Protein AF-A0A7W1Q0Q6-F1 (afdb_monomer_lite)

Foldseek 3Di:
DDPVVVVVVPDDDDDPWDDQDQPPDDDPVFDHKDKDWPDDFPPDADPVRDGDIDMDIDGDQRYTDHDDFQLNDDDPQATPPGHGVVVQDDPNDGPPRDPVPDDDDDAAEDEQEQCVLVVHLADDPPDDDDPVSSVSSPDDDDPGYHYHYDRNCVVVD

pLDDT: mean 94.14, std 4.07, range [64.0, 98.25]

Secondary structure (DSSP, 8-state):
--HHHHHHT-------PPP--TT----TTSPPPEEEEEE-BTTBB-TTS-B--EEEEE--TTSSS----TTS--BTTB-GGG-BHHHHEETTEESSSSGGGSPP----EEEEEHHHHTT-SSPPTT----HHHHHHH---PPTT-EEEEE-SGGGG-

Structure (mmCIF, N/CA/C/O backbone):
data_AF-A0A7W1Q0Q6-F1
#
_entry.id   AF-A0A7W1Q0Q6-F1
#
loop_
_atom_site.group_PDB
_atom_site.id
_atom_site.type_symbol
_atom_site.label_atom_id
_atom_site.label_alt_id
_atom_site.label_comp_id
_atom_site.label_asym_id
_atom_site.label_entity_id
_atom_site.label_seq_id
_atom_site.pdbx_PDB_ins_code
_atom_site.Cartn_x
_atom_site.Cartn_y
_atom_site.Cartn_z
_atom_site.occupancy
_atom_site.B_iso_or_equiv
_atom_site.auth_seq_id
_atom_site.auth_comp_id
_atom_site.auth_asym_id
_atom_site.auth_atom_id
_atom_site.pdbx_PDB_model_num
ATOM 1 N N . MET A 1 1 ? -19.916 16.815 4.810 1.00 64.00 1 MET A N 1
ATOM 2 C CA . MET A 1 1 ? -18.950 17.699 4.129 1.00 64.00 1 MET A CA 1
ATOM 3 C C . MET A 1 1 ? -18.410 16.966 2.912 1.00 64.00 1 MET A C 1
ATOM 5 O O . MET A 1 1 ? -18.154 15.771 3.040 1.00 64.00 1 MET A O 1
ATOM 9 N N . ARG A 1 2 ? -18.341 17.593 1.731 1.00 81.44 2 ARG A N 1
ATOM 10 C CA . ARG A 1 2 ? -17.842 16.923 0.515 1.00 81.44 2 ARG A CA 1
ATOM 11 C C . ARG A 1 2 ? -16.320 17.067 0.445 1.00 81.44 2 ARG A C 1
ATOM 13 O O . ARG A 1 2 ? -15.771 18.020 0.981 1.00 81.44 2 ARG A O 1
ATOM 20 N N . LEU A 1 3 ? -15.646 16.139 -0.237 1.00 82.00 3 LEU A N 1
ATOM 21 C CA . LEU A 1 3 ? -14.180 16.123 -0.359 1.00 82.00 3 LEU A CA 1
ATOM 22 C C . LEU A 1 3 ? -13.604 17.439 -0.908 1.00 82.00 3 LEU A C 1
ATOM 24 O O . LEU A 1 3 ? -12.593 17.914 -0.414 1.00 82.00 3 LEU A O 1
ATOM 28 N N . LEU A 1 4 ? -14.253 18.042 -1.906 1.00 86.06 4 LEU A N 1
ATOM 29 C CA . LEU A 1 4 ? -13.789 19.306 -2.489 1.00 86.06 4 LEU A CA 1
ATOM 30 C C . LEU A 1 4 ? -13.891 20.480 -1.510 1.00 86.06 4 LEU A C 1
ATOM 32 O O . LEU A 1 4 ? -13.058 21.377 -1.562 1.00 86.06 4 LEU A O 1
ATOM 36 N N . ASP A 1 5 ? -14.882 20.452 -0.614 1.00 86.75 5 ASP A N 1
ATOM 37 C CA . ASP A 1 5 ? -15.051 21.489 0.404 1.00 86.75 5 ASP A CA 1
ATOM 38 C C . ASP A 1 5 ? -13.887 21.401 1.422 1.00 86.75 5 ASP A C 1
ATOM 40 O O . ASP A 1 5 ? -13.262 22.410 1.724 1.00 86.75 5 ASP A O 1
ATOM 44 N N . LEU A 1 6 ? -13.495 20.180 1.823 1.00 82.69 6 LEU A N 1
ATOM 45 C CA . LEU A 1 6 ? -12.308 19.925 2.661 1.00 82.69 6 LEU A CA 1
ATOM 46 C C . LEU A 1 6 ? -11.001 20.417 2.028 1.00 82.69 6 LEU A C 1
ATOM 48 O O . LEU A 1 6 ? -10.156 20.981 2.712 1.00 82.69 6 LEU A O 1
ATOM 52 N N . LEU A 1 7 ? -10.815 20.191 0.724 1.00 86.19 7 LEU A N 1
ATOM 53 C CA . LEU A 1 7 ? -9.611 20.644 0.019 1.00 86.19 7 LEU A CA 1
ATOM 54 C C . LEU A 1 7 ? -9.514 22.176 -0.022 1.00 86.19 7 LEU A C 1
ATOM 56 O O . LEU A 1 7 ? -8.417 22.724 0.063 1.00 86.19 7 LEU A O 1
ATOM 60 N N . ALA A 1 8 ? -10.653 22.860 -0.151 1.00 88.38 8 ALA A N 1
ATOM 61 C CA . ALA A 1 8 ? -10.714 24.317 -0.217 1.00 88.38 8 ALA A CA 1
ATOM 62 C C . ALA A 1 8 ? -10.392 24.998 1.125 1.00 88.38 8 ALA A C 1
ATOM 64 O O . ALA A 1 8 ? -9.942 26.142 1.131 1.00 88.38 8 ALA A O 1
ATOM 65 N N . GLU A 1 9 ? -10.586 24.300 2.246 1.00 89.12 9 GLU A N 1
ATOM 66 C CA . GLU A 1 9 ? -10.253 24.782 3.595 1.00 89.12 9 GLU A CA 1
ATOM 67 C C . GLU A 1 9 ? -8.738 24.768 3.886 1.00 89.12 9 GLU A C 1
ATOM 69 O O . GLU A 1 9 ? -8.296 25.322 4.892 1.00 89.12 9 GLU A O 1
ATOM 74 N N . GLY A 1 10 ? -7.935 24.208 2.974 1.00 88.38 10 GLY A N 1
ATOM 75 C CA . GLY A 1 10 ? -6.500 24.014 3.142 1.00 88.38 10 GLY A CA 1
ATOM 76 C C . GLY A 1 10 ? -6.204 22.644 3.745 1.00 88.38 10 GLY A C 1
ATOM 77 O O . GLY A 1 10 ? -6.795 22.237 4.742 1.00 88.38 10 GLY A O 1
ATOM 78 N N . ILE A 1 11 ? -5.278 21.918 3.122 1.00 90.75 11 ILE A N 1
ATOM 79 C CA . ILE A 1 11 ? -4.892 20.572 3.543 1.00 90.75 11 ILE A CA 1
ATOM 80 C C . ILE A 1 11 ? -3.389 20.472 3.753 1.00 90.75 11 ILE A C 1
ATOM 82 O O . ILE A 1 11 ? -2.600 21.046 3.003 1.00 90.75 11 ILE A O 1
ATOM 86 N N . GLU A 1 12 ? -3.006 19.690 4.754 1.00 93.38 12 GLU A N 1
ATOM 87 C CA . GLU A 1 12 ? -1.656 19.158 4.867 1.00 93.38 12 GLU A CA 1
ATOM 88 C C . GLU A 1 12 ? -1.589 17.822 4.121 1.00 93.38 12 GLU A C 1
ATOM 90 O O . GLU A 1 12 ? -2.476 16.974 4.254 1.00 93.38 12 GLU A O 1
ATOM 95 N N . VAL A 1 13 ? -0.542 17.644 3.318 1.00 93.38 13 VAL A N 1
ATOM 96 C CA . VAL A 1 13 ? -0.288 16.402 2.585 1.00 93.38 13 VAL A CA 1
ATOM 97 C C . VAL A 1 13 ? 0.892 15.702 3.235 1.00 93.38 13 VAL A C 1
ATOM 99 O O . VAL A 1 13 ? 1.991 16.249 3.276 1.00 93.38 13 VAL A O 1
ATOM 102 N N . ILE A 1 14 ? 0.657 14.483 3.716 1.00 95.75 14 ILE A N 1
ATOM 103 C CA . ILE A 1 14 ? 1.683 13.623 4.305 1.00 95.75 14 ILE A CA 1
ATOM 104 C C . ILE A 1 14 ? 1.857 12.411 3.391 1.00 95.75 14 ILE A C 1
ATOM 106 O O . ILE A 1 14 ? 0.889 11.693 3.128 1.00 95.75 14 ILE A O 1
ATOM 110 N N . ASP A 1 15 ? 3.080 12.189 2.912 1.00 96.50 15 ASP A N 1
ATOM 111 C CA . ASP A 1 15 ? 3.401 11.026 2.089 1.00 96.50 15 ASP A CA 1
ATOM 112 C C . ASP A 1 15 ? 3.584 9.764 2.953 1.00 96.50 15 ASP A C 1
ATOM 114 O O . ASP A 1 15 ? 4.394 9.719 3.878 1.00 96.50 15 ASP A O 1
ATOM 118 N N . LEU A 1 16 ? 2.753 8.765 2.643 1.00 96.94 16 LEU A N 1
ATOM 119 C CA . LEU A 1 16 ? 2.742 7.374 3.115 1.00 96.94 16 LEU A CA 1
ATOM 120 C C . LEU A 1 16 ? 3.956 6.533 2.699 1.00 96.94 16 LEU A C 1
ATOM 122 O O . LEU A 1 16 ? 4.238 5.485 3.290 1.00 96.94 16 LEU A O 1
ATOM 126 N N . ALA A 1 17 ? 4.560 6.901 1.572 1.00 96.44 17 ALA A N 1
ATOM 127 C CA . ALA A 1 17 ? 5.448 6.034 0.826 1.00 96.44 17 ALA A CA 1
ATOM 128 C C . ALA A 1 17 ? 6.871 6.047 1.383 1.00 96.44 17 ALA A C 1
ATOM 130 O O . ALA A 1 17 ? 7.404 7.080 1.778 1.00 96.44 17 ALA A O 1
ATOM 131 N N . GLN A 1 18 ? 7.500 4.875 1.358 1.00 95.62 18 GLN A N 1
ATOM 132 C CA . GLN A 1 18 ? 8.944 4.772 1.493 1.00 95.62 18 GLN A CA 1
ATOM 133 C C . GLN A 1 18 ? 9.608 4.927 0.120 1.00 95.62 18 GLN A C 1
ATOM 135 O O . GLN A 1 18 ? 9.029 4.495 -0.886 1.00 95.62 18 GLN A O 1
ATOM 140 N N . PRO A 1 19 ? 10.813 5.521 0.051 1.00 94.50 19 PRO A N 1
ATOM 141 C CA . PRO A 1 19 ? 11.525 5.682 -1.207 1.00 94.50 19 PRO A CA 1
ATOM 142 C C . PRO A 1 19 ? 11.874 4.319 -1.815 1.00 94.50 19 PRO A C 1
ATOM 144 O O . PRO A 1 19 ? 12.272 3.389 -1.114 1.00 94.50 19 PRO A O 1
ATOM 147 N N . LEU A 1 20 ? 11.749 4.212 -3.139 1.00 94.44 20 LEU A N 1
ATOM 148 C CA . LEU A 1 20 ? 12.243 3.056 -3.879 1.00 94.44 20 LEU A CA 1
ATOM 149 C C . LEU A 1 20 ? 13.733 3.242 -4.170 1.00 94.44 20 LEU A C 1
ATOM 151 O O . LEU A 1 20 ? 14.108 4.089 -4.981 1.00 94.44 20 LEU A O 1
ATOM 155 N N . GLU A 1 21 ? 14.576 2.432 -3.536 1.00 94.56 21 GLU A N 1
ATOM 156 C CA . GLU A 1 21 ? 16.025 2.474 -3.726 1.00 94.56 21 GLU A CA 1
ATOM 157 C C . GLU A 1 21 ? 16.646 1.077 -3.789 1.00 94.56 21 GLU A C 1
ATOM 159 O O . GLU A 1 21 ? 16.141 0.099 -3.230 1.00 94.56 21 GLU A O 1
ATOM 164 N N . VAL A 1 22 ? 17.744 0.960 -4.537 1.00 94.88 22 VAL A N 1
ATOM 165 C CA . VAL A 1 22 ? 18.468 -0.308 -4.653 1.00 94.88 22 VAL A CA 1
ATOM 166 C C . VAL A 1 22 ? 19.075 -0.641 -3.293 1.00 94.88 22 VAL A C 1
ATOM 168 O O . VAL A 1 22 ? 19.883 0.118 -2.772 1.00 94.88 22 VAL A O 1
ATOM 171 N N . GLY A 1 23 ? 18.704 -1.799 -2.745 1.00 91.56 23 GLY A N 1
ATOM 172 C CA . GLY A 1 23 ? 19.138 -2.240 -1.417 1.00 91.56 23 GLY A CA 1
ATOM 173 C C . GLY A 1 23 ? 18.140 -1.952 -0.294 1.00 91.56 23 GLY A C 1
ATOM 174 O O . GLY A 1 23 ? 18.396 -2.366 0.834 1.00 91.56 23 GLY A O 1
ATOM 175 N N . MET A 1 24 ? 17.000 -1.319 -0.595 1.00 93.44 24 MET A N 1
ATOM 176 C CA . MET A 1 24 ? 15.941 -1.107 0.390 1.00 93.44 24 MET A CA 1
ATOM 177 C C . MET A 1 24 ? 15.408 -2.430 0.971 1.00 93.44 24 MET A C 1
ATOM 179 O O . MET A 1 24 ? 15.488 -3.475 0.305 1.00 93.44 24 MET A O 1
ATOM 183 N N . PRO A 1 25 ? 14.787 -2.405 2.165 1.00 91.12 25 PRO A N 1
ATOM 184 C CA . PRO A 1 25 ? 14.171 -3.587 2.752 1.00 91.12 25 PRO A CA 1
ATOM 185 C C . PRO A 1 25 ? 13.211 -4.293 1.782 1.00 91.12 25 PRO A C 1
ATOM 187 O O . PRO A 1 25 ? 12.324 -3.694 1.173 1.00 91.12 25 PRO A O 1
ATOM 190 N N . THR A 1 26 ? 13.391 -5.601 1.625 1.00 90.62 26 THR A N 1
ATOM 191 C CA . THR A 1 26 ? 12.552 -6.461 0.785 1.00 90.62 26 THR A CA 1
ATOM 192 C C . THR A 1 26 ? 12.409 -7.820 1.450 1.00 90.62 26 THR A C 1
ATOM 194 O O . THR A 1 26 ? 13.338 -8.322 2.085 1.00 90.62 26 THR A O 1
ATOM 197 N N . SER A 1 27 ? 11.228 -8.422 1.312 1.00 89.81 27 SER A N 1
ATOM 198 C CA . SER A 1 27 ? 11.002 -9.793 1.761 1.00 89.81 27 SER A CA 1
ATOM 199 C C . SER A 1 27 ? 11.973 -10.754 1.053 1.00 89.81 27 SER A C 1
ATOM 201 O O . SER A 1 27 ? 12.067 -10.699 -0.173 1.00 89.81 27 SER A O 1
ATOM 203 N N . PRO A 1 28 ? 12.642 -11.681 1.767 1.00 88.19 28 PRO A N 1
ATOM 204 C CA . PRO A 1 28 ? 13.614 -12.604 1.168 1.00 88.19 28 PRO A CA 1
ATOM 205 C C . PRO A 1 28 ? 13.063 -13.484 0.035 1.00 88.19 28 PRO A C 1
ATOM 207 O O . PRO A 1 28 ? 13.833 -14.074 -0.717 1.00 88.19 28 PRO A O 1
ATOM 210 N N . THR A 1 29 ? 11.738 -13.604 -0.078 1.00 88.88 29 THR A N 1
ATOM 211 C CA . THR A 1 29 ? 11.056 -14.398 -1.110 1.00 88.88 29 THR A CA 1
ATOM 212 C C . THR A 1 29 ? 10.654 -13.592 -2.349 1.00 88.88 29 THR A C 1
ATOM 214 O O . THR A 1 29 ? 10.094 -14.164 -3.282 1.00 88.88 29 THR A O 1
ATOM 217 N N . HIS A 1 30 ? 10.926 -12.285 -2.380 1.00 87.44 30 HIS A N 1
ATOM 218 C CA . HIS A 1 30 ? 10.524 -11.382 -3.456 1.00 87.44 30 HIS A CA 1
ATOM 219 C C . HIS A 1 30 ? 11.741 -10.815 -4.199 1.00 87.44 30 HIS A C 1
ATOM 221 O O . HIS A 1 30 ? 12.793 -10.612 -3.591 1.00 87.44 30 HIS A O 1
ATOM 227 N N . PRO A 1 31 ? 11.627 -10.530 -5.511 1.00 88.88 31 PRO A N 1
ATOM 228 C CA . PRO A 1 31 ? 12.686 -9.830 -6.225 1.00 88.88 31 PRO A CA 1
ATOM 229 C C . PRO A 1 31 ? 12.837 -8.416 -5.652 1.00 88.88 31 PRO A C 1
ATOM 231 O O . PRO A 1 31 ? 11.854 -7.685 -5.549 1.00 88.88 31 PRO A O 1
ATOM 234 N N . GLY A 1 32 ? 14.060 -8.030 -5.288 1.00 91.31 32 GLY A N 1
ATOM 235 C CA . GLY A 1 32 ? 14.354 -6.669 -4.838 1.00 91.31 32 GLY A CA 1
ATOM 236 C C . GLY A 1 32 ? 14.173 -5.638 -5.950 1.00 91.31 32 GLY A C 1
ATOM 237 O O . GLY A 1 32 ? 14.261 -5.964 -7.135 1.00 91.31 32 GLY A O 1
ATOM 238 N N . PHE A 1 33 ? 13.955 -4.380 -5.564 1.00 95.81 33 PHE A N 1
ATOM 239 C CA . PHE A 1 33 ? 13.914 -3.272 -6.514 1.00 95.81 33 PHE A CA 1
ATOM 240 C C . PHE A 1 33 ? 15.261 -3.126 -7.225 1.00 95.81 33 PHE A C 1
ATOM 242 O O . PHE A 1 33 ? 16.315 -3.114 -6.583 1.00 95.81 33 PHE A O 1
ATOM 249 N N . GLN A 1 34 ? 15.227 -3.030 -8.551 1.00 95.69 34 GLN A N 1
ATOM 250 C CA . GLN A 1 34 ? 16.388 -2.718 -9.374 1.00 95.69 34 GLN A CA 1
ATOM 251 C C . GLN A 1 34 ? 16.082 -1.505 -10.240 1.00 95.69 34 GLN A C 1
ATOM 253 O O . GLN A 1 34 ? 15.002 -1.393 -10.824 1.00 95.69 34 GLN A O 1
ATOM 258 N N . PHE A 1 35 ? 17.082 -0.643 -10.360 1.00 96.25 35 PHE A N 1
ATOM 259 C CA . PHE A 1 35 ? 17.045 0.556 -11.174 1.00 96.25 35 PHE A CA 1
ATOM 260 C C . PHE A 1 35 ? 18.344 0.645 -11.968 1.00 96.25 35 PHE A C 1
ATOM 262 O O . PHE A 1 35 ? 19.431 0.513 -11.402 1.00 96.25 35 PHE A O 1
ATOM 269 N N . ALA A 1 36 ? 18.245 0.905 -13.267 1.00 95.69 36 ALA A N 1
ATOM 270 C CA . ALA A 1 36 ? 19.401 1.234 -14.087 1.00 95.69 36 ALA A CA 1
ATOM 271 C C . ALA A 1 36 ? 19.020 2.256 -15.154 1.00 95.69 36 ALA A C 1
ATOM 273 O O . ALA A 1 36 ? 18.011 2.094 -15.837 1.00 95.69 36 ALA A O 1
ATOM 274 N N . LEU A 1 37 ? 19.862 3.271 -15.352 1.00 95.94 37 LEU A N 1
ATOM 275 C CA . LEU A 1 37 ? 19.732 4.157 -16.505 1.00 95.94 37 LEU A CA 1
ATOM 276 C C . LEU A 1 37 ? 20.123 3.384 -17.763 1.00 95.94 37 LEU A C 1
ATOM 278 O O . LEU A 1 37 ? 21.240 2.875 -17.872 1.00 95.94 37 LEU A O 1
ATOM 282 N N . ARG A 1 38 ? 19.190 3.288 -18.709 1.00 94.12 38 ARG A N 1
ATOM 283 C CA . ARG A 1 38 ? 19.453 2.750 -20.041 1.00 94.12 38 ARG A CA 1
ATOM 284 C C . ARG A 1 38 ? 20.233 3.754 -20.886 1.00 94.12 38 ARG A C 1
ATOM 286 O O . ARG A 1 38 ? 21.129 3.341 -21.620 1.00 94.12 38 ARG A O 1
ATOM 293 N N . GLU A 1 39 ? 19.899 5.031 -20.751 1.00 94.62 39 GLU A N 1
ATOM 294 C CA . GLU A 1 39 ? 20.580 6.165 -21.373 1.00 94.62 39 GLU A CA 1
ATOM 295 C C . GLU A 1 39 ? 20.644 7.311 -20.368 1.00 94.62 39 GLU A C 1
ATOM 297 O O . GLU A 1 39 ? 19.685 7.538 -19.625 1.00 94.62 39 GLU A O 1
ATOM 302 N N . ARG A 1 40 ? 21.771 8.024 -20.344 1.00 95.25 40 ARG A N 1
ATOM 303 C CA . ARG A 1 40 ? 21.962 9.230 -19.539 1.00 95.25 40 ARG A CA 1
ATOM 304 C C . ARG A 1 40 ? 22.005 10.444 -20.453 1.00 95.25 40 ARG A C 1
ATOM 306 O O . ARG A 1 40 ? 22.446 10.361 -21.602 1.00 95.25 40 ARG A O 1
ATOM 313 N N . HIS A 1 41 ? 21.674 11.603 -19.894 1.00 95.31 41 HIS A N 1
ATOM 314 C CA . HIS A 1 41 ? 21.923 12.863 -20.581 1.00 95.31 41 HIS A CA 1
ATOM 315 C C . HIS A 1 41 ? 23.395 12.968 -21.006 1.00 95.31 41 HIS A C 1
ATOM 317 O O . HIS A 1 41 ? 24.303 12.788 -20.196 1.00 95.31 41 HIS A O 1
ATOM 323 N N . GLY A 1 42 ? 23.612 13.272 -22.287 1.00 88.56 42 GLY A N 1
ATOM 324 C CA . GLY A 1 42 ? 24.941 13.430 -22.876 1.00 88.56 42 GLY A CA 1
ATOM 325 C C . GLY A 1 42 ? 25.538 12.165 -23.497 1.00 88.56 42 GLY A C 1
ATOM 326 O O . GLY A 1 42 ? 26.481 12.300 -24.270 1.00 88.56 42 GLY A O 1
ATOM 327 N N . ASP A 1 43 ? 24.982 10.971 -23.248 1.00 92.88 43 ASP A N 1
ATOM 328 C CA . ASP A 1 43 ? 25.399 9.757 -23.970 1.00 92.88 43 ASP A CA 1
ATOM 329 C C . ASP A 1 43 ? 25.016 9.858 -25.460 1.00 92.88 43 ASP A C 1
ATOM 331 O O . ASP A 1 43 ? 25.805 9.520 -26.343 1.00 92.88 43 ASP A O 1
ATOM 335 N N . VAL A 1 44 ? 23.818 10.387 -25.739 1.00 89.12 44 VAL A N 1
ATOM 336 C CA . VAL A 1 44 ? 23.343 10.740 -27.082 1.00 89.12 44 VAL A CA 1
ATOM 337 C C . VAL A 1 44 ? 22.743 12.142 -27.042 1.00 89.12 44 VAL A C 1
ATOM 339 O O . VAL A 1 44 ? 21.857 12.442 -26.239 1.00 89.12 44 VAL A O 1
ATOM 342 N N . ALA A 1 45 ? 23.219 13.010 -27.930 1.00 92.56 45 ALA A N 1
ATOM 343 C CA . ALA A 1 45 ? 22.666 14.340 -28.139 1.00 92.56 45 ALA A CA 1
ATOM 344 C C . ALA A 1 45 ? 22.125 14.450 -29.559 1.00 92.56 45 ALA A C 1
ATOM 346 O O . ALA A 1 45 ? 22.777 14.067 -30.533 1.00 92.56 45 ALA A O 1
ATOM 347 N N . ARG A 1 46 ? 20.918 14.993 -29.676 1.00 91.50 46 ARG A N 1
ATOM 348 C CA . ARG A 1 46 ? 20.357 15.370 -30.967 1.00 91.50 46 ARG A CA 1
ATOM 349 C C . ARG A 1 46 ? 21.055 16.624 -31.484 1.00 91.50 46 ARG A C 1
ATOM 351 O O . ARG A 1 46 ? 21.629 17.402 -30.726 1.00 91.50 46 ARG A O 1
ATOM 358 N N . SER A 1 47 ? 20.970 16.847 -32.791 1.00 94.00 47 SER A N 1
ATOM 359 C CA . SER A 1 47 ? 21.564 18.019 -33.448 1.00 94.00 47 SER A CA 1
ATOM 360 C C . SER A 1 47 ? 20.981 19.353 -32.973 1.00 94.00 47 SER A C 1
ATOM 362 O O . SER A 1 47 ? 21.622 20.387 -33.112 1.00 94.00 47 SER A O 1
ATOM 364 N N . ASP A 1 48 ? 19.764 19.330 -32.430 1.00 95.12 48 ASP A N 1
ATOM 365 C CA . ASP A 1 48 ? 19.083 20.473 -31.814 1.00 95.12 48 ASP A CA 1
ATOM 366 C C . ASP A 1 48 ? 19.494 20.693 -30.342 1.00 95.12 48 ASP A C 1
ATOM 368 O O . ASP A 1 48 ? 18.976 21.591 -29.683 1.00 95.12 48 ASP A O 1
ATOM 372 N N . GLY A 1 49 ? 20.428 19.890 -29.819 1.00 93.00 49 GLY A N 1
ATOM 373 C CA . GLY A 1 49 ? 20.898 19.953 -28.436 1.00 93.00 49 GLY A CA 1
ATOM 374 C C . GLY A 1 49 ? 20.012 19.211 -27.434 1.00 93.00 49 GLY A C 1
ATOM 375 O O . GLY A 1 49 ? 20.356 19.153 -26.253 1.00 93.00 49 GLY A O 1
ATOM 376 N N . MET A 1 50 ? 18.897 18.614 -27.866 1.00 94.31 50 MET A N 1
ATOM 377 C CA . MET A 1 50 ? 18.046 17.832 -26.975 1.00 94.31 50 MET A CA 1
ATOM 378 C C . MET A 1 50 ? 18.750 16.531 -26.564 1.00 94.31 50 MET A C 1
ATOM 380 O O . MET A 1 50 ? 19.278 15.792 -27.398 1.00 94.31 50 MET A O 1
ATOM 384 N N . THR A 1 51 ? 18.722 16.234 -25.268 1.00 95.81 51 THR A N 1
ATOM 385 C CA . THR A 1 51 ? 19.217 14.977 -24.693 1.00 95.81 51 THR A CA 1
ATOM 386 C C . THR A 1 51 ? 18.103 14.322 -23.886 1.00 95.81 51 THR A C 1
ATOM 388 O O . THR A 1 51 ? 17.248 15.012 -23.328 1.00 95.81 51 THR A O 1
ATOM 391 N N . GLY A 1 52 ? 18.104 12.994 -23.839 1.00 94.12 52 GLY A N 1
ATOM 392 C CA . GLY A 1 52 ? 17.190 12.205 -23.024 1.00 94.12 52 GLY A CA 1
ATOM 393 C C . GLY A 1 52 ? 17.939 11.449 -21.935 1.00 94.12 52 GLY A C 1
ATOM 394 O O . GLY A 1 52 ? 19.143 11.226 -22.024 1.00 94.12 52 GLY A O 1
ATOM 395 N N . SER A 1 53 ? 17.201 11.052 -20.907 1.00 95.88 53 SER A N 1
ATOM 396 C CA . SER A 1 53 ? 17.626 10.056 -19.934 1.00 95.88 53 SER A CA 1
ATOM 397 C C . SER A 1 53 ? 16.426 9.171 -19.654 1.00 95.88 53 SER A C 1
ATOM 399 O O . SER A 1 53 ? 15.316 9.681 -19.506 1.00 95.88 53 SER A O 1
ATOM 401 N N . HIS A 1 54 ? 16.630 7.861 -19.633 1.00 94.56 54 HIS A N 1
ATOM 402 C CA . HIS A 1 54 ? 15.556 6.911 -19.364 1.00 94.56 54 HIS A CA 1
ATOM 403 C C . HIS A 1 54 ? 16.099 5.647 -18.713 1.00 94.56 54 HIS A C 1
ATOM 405 O O . HIS A 1 54 ? 17.241 5.238 -18.937 1.00 94.56 54 HIS A O 1
ATOM 411 N N . GLU A 1 55 ? 15.260 5.030 -17.898 1.00 96.44 55 GLU A N 1
ATOM 412 C CA . GLU A 1 55 ? 15.604 3.930 -17.014 1.00 96.44 55 GLU A CA 1
ATOM 413 C C . GLU A 1 55 ? 14.900 2.620 -17.369 1.00 96.44 55 GLU A C 1
ATOM 415 O O . GLU A 1 55 ? 13.896 2.568 -18.079 1.00 96.44 55 GLU A O 1
ATOM 420 N N . MET A 1 56 ? 15.442 1.538 -16.821 1.00 96.94 56 MET A N 1
ATOM 421 C CA . MET A 1 56 ? 14.744 0.278 -16.633 1.00 96.94 56 MET A CA 1
ATOM 422 C C . MET A 1 56 ? 14.513 0.062 -15.141 1.00 96.94 56 MET A C 1
ATOM 424 O O . MET A 1 56 ? 15.431 0.212 -14.330 1.00 96.94 56 MET A O 1
ATOM 428 N N . LEU A 1 57 ? 13.288 -0.339 -14.813 1.00 95.56 57 LEU A N 1
ATOM 429 C CA . LEU A 1 57 ? 12.868 -0.715 -13.470 1.00 95.56 57 LEU A CA 1
ATOM 430 C C . LEU A 1 57 ? 12.546 -2.206 -13.450 1.00 95.56 57 LEU A C 1
ATOM 432 O O . LEU A 1 57 ? 11.826 -2.699 -14.320 1.00 95.56 57 LEU A O 1
ATOM 436 N N . VAL A 1 58 ? 13.031 -2.911 -12.432 1.00 93.56 58 VAL A N 1
ATOM 437 C CA . VAL A 1 58 ? 12.546 -4.252 -12.088 1.00 93.56 58 VAL A CA 1
ATOM 438 C C . VAL A 1 58 ? 11.978 -4.185 -10.681 1.00 93.56 58 VAL A C 1
ATOM 440 O O . VAL A 1 58 ? 12.681 -3.835 -9.735 1.00 93.56 58 VAL A O 1
ATOM 443 N N . LEU A 1 59 ? 10.694 -4.509 -10.554 1.00 92.38 59 LEU A N 1
ATOM 444 C CA . LEU A 1 59 ? 9.984 -4.545 -9.283 1.00 92.38 59 LEU A CA 1
ATOM 445 C C . LEU A 1 59 ? 9.002 -5.717 -9.247 1.00 92.38 59 LEU A C 1
ATOM 447 O O . LEU A 1 59 ? 8.383 -6.059 -10.256 1.00 92.38 59 LEU A O 1
ATOM 451 N N . GLY A 1 60 ? 8.859 -6.326 -8.073 1.00 89.94 60 GLY A N 1
ATOM 452 C CA . GLY A 1 60 ? 7.749 -7.223 -7.764 1.00 89.94 60 GLY A CA 1
ATOM 453 C C . GLY A 1 60 ? 6.517 -6.449 -7.285 1.00 89.94 60 GLY A C 1
ATOM 454 O O . GLY A 1 60 ? 6.620 -5.296 -6.879 1.00 89.94 60 GLY A O 1
ATOM 455 N N . GLY A 1 61 ? 5.351 -7.102 -7.268 1.00 92.12 61 GLY A N 1
ATOM 456 C CA . GLY A 1 61 ? 4.101 -6.505 -6.765 1.00 92.12 61 GLY A CA 1
ATOM 457 C C . GLY A 1 61 ? 4.061 -6.240 -5.250 1.00 92.12 61 GLY A C 1
ATOM 458 O O . GLY A 1 61 ? 3.132 -5.595 -4.783 1.00 92.12 61 GLY A O 1
ATOM 459 N N . HIS A 1 62 ? 5.071 -6.709 -4.507 1.00 94.31 62 HIS A N 1
ATOM 460 C CA . HIS A 1 62 ? 5.181 -6.618 -3.041 1.00 94.31 62 HIS A CA 1
ATOM 461 C C . HIS A 1 62 ? 6.459 -5.878 -2.604 1.00 94.31 62 HIS A C 1
ATOM 463 O O . HIS A 1 62 ? 7.070 -6.190 -1.582 1.00 94.31 62 HIS A O 1
ATOM 469 N N . VAL A 1 63 ? 6.930 -4.954 -3.443 1.00 92.75 63 VAL A N 1
ATOM 470 C CA . VAL A 1 63 ? 8.192 -4.224 -3.277 1.00 92.75 63 VAL A CA 1
ATOM 471 C C . VAL A 1 63 ? 7.890 -2.773 -2.897 1.00 92.75 63 VAL A C 1
ATOM 473 O O . VAL A 1 63 ? 7.111 -2.112 -3.577 1.00 92.75 63 VAL A O 1
ATOM 476 N N . GLY A 1 64 ? 8.510 -2.277 -1.821 1.00 93.00 64 GLY A N 1
ATOM 477 C CA . GLY A 1 64 ? 8.254 -0.934 -1.281 1.00 93.00 64 GLY A CA 1
ATOM 478 C C . GLY A 1 64 ? 6.880 -0.809 -0.609 1.00 93.00 64 GLY A C 1
ATOM 479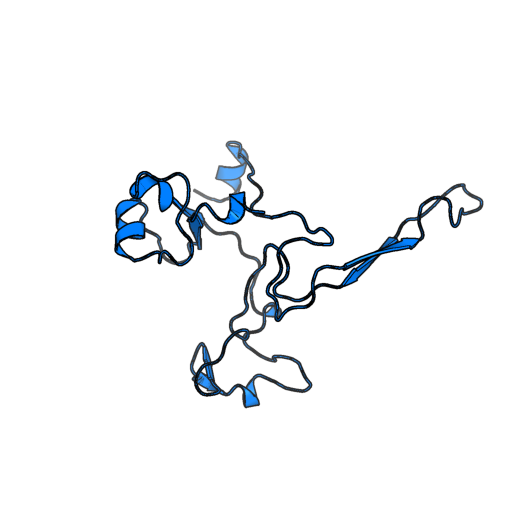 O O . GLY A 1 64 ? 6.285 -1.808 -0.200 1.00 93.00 64 GLY A O 1
ATOM 480 N N . THR A 1 65 ? 6.361 0.415 -0.487 1.00 95.44 65 THR A N 1
ATOM 481 C CA . THR A 1 65 ? 4.978 0.649 -0.038 1.00 95.44 65 THR A CA 1
ATOM 482 C C . THR A 1 65 ? 4.001 0.162 -1.113 1.00 95.44 65 THR A C 1
ATOM 484 O O . THR A 1 65 ? 3.995 0.687 -2.224 1.00 95.44 65 THR A O 1
ATOM 487 N N . HIS A 1 66 ? 3.175 -0.839 -0.799 1.00 95.12 66 HIS A N 1
ATOM 488 C CA . HIS A 1 66 ? 2.334 -1.534 -1.781 1.00 95.12 66 HIS A CA 1
ATOM 489 C C . HIS A 1 66 ? 0.949 -1.905 -1.226 1.00 95.12 66 HIS A C 1
ATOM 491 O O . HIS A 1 66 ? 0.637 -1.671 -0.059 1.00 95.12 66 HIS A O 1
ATOM 497 N N . MET A 1 67 ? 0.113 -2.483 -2.093 1.00 96.06 67 MET A N 1
ATOM 498 C CA . MET A 1 67 ? -1.207 -3.014 -1.762 1.00 96.06 67 MET A CA 1
ATOM 499 C C . MET A 1 67 ? -1.324 -4.448 -2.268 1.00 96.06 67 MET A C 1
ATOM 501 O O . MET A 1 67 ? -1.176 -4.702 -3.464 1.00 96.06 67 MET A O 1
ATOM 505 N N . ASP A 1 68 ? -1.669 -5.361 -1.368 1.00 96.56 68 ASP A N 1
ATOM 506 C CA . ASP A 1 68 ? -1.945 -6.747 -1.725 1.00 96.56 68 ASP A CA 1
ATOM 507 C C . ASP A 1 68 ? -3.377 -6.901 -2.235 1.00 96.56 68 ASP A C 1
ATOM 509 O O . ASP A 1 68 ? -4.352 -6.543 -1.570 1.00 96.56 68 ASP A O 1
ATOM 513 N N . ALA A 1 69 ? -3.510 -7.460 -3.435 1.00 96.75 69 ALA A N 1
ATOM 514 C CA . ALA A 1 69 ? -4.806 -7.817 -3.991 1.00 96.75 69 ALA A CA 1
ATOM 515 C C . ALA A 1 69 ? -5.383 -9.070 -3.312 1.00 96.75 69 ALA A C 1
ATOM 517 O O . ALA A 1 69 ? -4.661 -9.886 -2.741 1.00 96.75 69 ALA A O 1
ATOM 518 N N . LEU A 1 70 ? -6.691 -9.293 -3.460 1.00 97.19 70 LEU A N 1
ATOM 519 C CA . LEU A 1 70 ? -7.370 -10.466 -2.892 1.00 97.19 70 LEU A CA 1
ATOM 520 C C . LEU A 1 70 ? -6.882 -11.805 -3.475 1.00 97.19 70 LEU A C 1
ATOM 522 O O . LEU A 1 70 ? -7.143 -12.852 -2.890 1.00 97.19 70 LEU A O 1
ATOM 526 N N . CYS A 1 71 ? -6.190 -11.789 -4.617 1.00 96.81 71 CYS A N 1
ATOM 527 C CA . CYS A 1 71 ? -5.546 -12.966 -5.196 1.00 96.81 71 CYS A CA 1
ATOM 528 C C . CYS A 1 71 ? -4.177 -13.301 -4.574 1.00 96.81 71 CYS A C 1
ATOM 530 O O . CYS A 1 71 ? -3.591 -14.309 -4.957 1.00 96.81 71 CYS A O 1
ATOM 532 N N . HIS A 1 72 ? -3.637 -12.463 -3.677 1.00 96.00 72 HIS A N 1
ATOM 533 C CA . HIS A 1 72 ? -2.276 -12.623 -3.151 1.00 96.00 72 HIS A CA 1
ATOM 534 C C . HIS A 1 72 ? -2.117 -13.884 -2.288 1.00 96.00 72 HIS A C 1
ATOM 536 O O . HIS A 1 72 ? -1.148 -14.623 -2.454 1.00 96.00 72 HIS A O 1
ATOM 542 N N . VAL A 1 73 ? -3.081 -14.152 -1.401 1.00 96.06 73 VAL A N 1
ATOM 543 C CA . VAL A 1 73 ? -3.035 -15.280 -0.460 1.00 96.06 73 VAL A CA 1
ATOM 544 C C . VAL A 1 73 ? -4.272 -16.157 -0.623 1.00 96.06 73 VAL A C 1
ATOM 546 O O . VAL A 1 73 ? -5.400 -15.667 -0.679 1.00 96.06 73 VAL A O 1
ATOM 549 N N . ALA A 1 74 ? -4.048 -17.470 -0.657 1.00 97.12 74 ALA A N 1
ATOM 550 C CA . ALA A 1 74 ? -5.081 -18.495 -0.650 1.00 97.12 74 ALA A CA 1
ATOM 551 C C . ALA A 1 74 ? -4.908 -19.412 0.566 1.00 97.12 74 ALA A C 1
ATOM 553 O O . ALA A 1 74 ? -3.786 -19.664 1.003 1.00 97.12 74 ALA A O 1
ATOM 554 N N . VAL A 1 75 ? -6.012 -19.962 1.064 1.00 97.94 75 VAL A N 1
ATOM 555 C CA . VAL A 1 75 ? -6.021 -21.012 2.094 1.00 97.94 75 VAL A CA 1
ATOM 556 C C . VAL A 1 75 ? -6.803 -22.195 1.537 1.00 97.94 75 VAL A C 1
ATOM 558 O O . VAL A 1 75 ? -7.843 -22.004 0.910 1.00 97.94 75 VAL A O 1
ATOM 561 N N . ASP A 1 76 ? -6.271 -23.409 1.690 1.00 97.44 76 ASP A N 1
ATOM 562 C CA . ASP A 1 76 ? -6.881 -24.649 1.183 1.00 97.44 76 ASP A CA 1
ATOM 563 C C . ASP A 1 76 ? -7.246 -24.595 -0.314 1.00 97.44 76 ASP A C 1
ATOM 565 O O . ASP A 1 76 ? -8.291 -25.076 -0.755 1.00 97.44 76 ASP A O 1
ATOM 569 N N . GLY A 1 77 ? -6.383 -23.955 -1.114 1.00 96.56 77 GLY A N 1
ATOM 570 C CA . GLY A 1 77 ? -6.589 -23.786 -2.554 1.00 96.56 77 GLY A CA 1
ATOM 571 C C . GLY A 1 77 ? -7.733 -22.834 -2.917 1.00 96.56 77 GLY A C 1
ATOM 572 O O . GLY A 1 77 ? -8.205 -22.862 -4.057 1.00 96.56 77 GLY A O 1
ATOM 573 N N . ARG A 1 78 ? -8.189 -21.995 -1.977 1.00 98.12 78 ARG A N 1
ATOM 574 C CA . ARG A 1 78 ? -9.290 -21.047 -2.168 1.00 98.12 78 ARG A CA 1
ATOM 575 C C . ARG A 1 78 ? -8.886 -19.615 -1.841 1.00 98.12 78 ARG A C 1
ATOM 577 O O . ARG A 1 78 ? -8.211 -19.345 -0.851 1.00 98.12 78 ARG A O 1
ATOM 584 N N . LEU A 1 79 ? -9.344 -18.701 -2.687 1.00 97.94 79 LEU A N 1
ATOM 585 C CA . LEU A 1 79 ? -9.263 -17.259 -2.489 1.00 97.94 79 LEU A CA 1
ATOM 586 C C . LEU A 1 79 ? -10.429 -16.761 -1.628 1.00 97.94 79 LEU A C 1
ATOM 588 O O . LEU A 1 79 ? -11.365 -17.505 -1.304 1.00 97.94 79 LEU A O 1
ATOM 592 N N . TYR A 1 80 ? -10.394 -15.467 -1.304 1.00 96.62 80 TYR A N 1
ATOM 593 C CA . TYR A 1 80 ? -11.523 -14.767 -0.698 1.00 96.62 80 TYR A CA 1
ATOM 594 C C . TYR A 1 80 ? -12.848 -15.090 -1.418 1.00 96.62 80 TYR A C 1
ATOM 596 O O . TYR A 1 80 ? -12.905 -15.236 -2.639 1.00 96.62 80 TYR A O 1
ATOM 604 N N . GLY A 1 81 ? -13.923 -15.254 -0.644 1.00 96.25 81 GLY A N 1
ATOM 605 C CA . GLY A 1 81 ? -15.237 -15.630 -1.176 1.00 96.25 81 GLY A CA 1
ATOM 606 C C . GLY A 1 81 ? -15.361 -17.094 -1.623 1.00 96.25 81 GLY A C 1
ATOM 607 O O . GLY A 1 81 ? -16.408 -17.472 -2.135 1.00 96.25 81 GLY A O 1
ATOM 608 N N . GLY A 1 82 ? -14.333 -17.929 -1.418 1.00 97.12 82 GLY A N 1
ATOM 609 C CA . GLY A 1 82 ? -14.381 -19.373 -1.674 1.00 97.12 82 GLY A CA 1
ATOM 610 C C . GLY A 1 82 ? -14.023 -19.795 -3.101 1.00 97.12 82 GLY A C 1
ATOM 611 O O . GLY A 1 82 ? -14.099 -20.985 -3.412 1.00 97.12 82 GLY A O 1
ATOM 612 N N . THR A 1 83 ? -13.606 -18.859 -3.956 1.00 97.44 83 THR A N 1
ATOM 613 C CA . THR A 1 83 ? -13.190 -19.129 -5.343 1.00 97.44 83 THR A CA 1
ATOM 614 C C . THR A 1 83 ? -11.989 -20.073 -5.365 1.00 97.44 83 THR A C 1
ATOM 616 O O . THR A 1 83 ? -10.990 -19.792 -4.705 1.00 97.44 83 THR A O 1
ATOM 619 N N . ALA A 1 84 ? -12.052 -21.181 -6.109 1.00 97.69 84 ALA A N 1
ATOM 620 C CA . ALA A 1 84 ? -10.895 -22.062 -6.246 1.00 97.69 84 ALA A CA 1
ATOM 621 C C . ALA A 1 84 ? -9.778 -21.347 -7.022 1.00 97.69 84 ALA A C 1
ATOM 623 O O . ALA A 1 84 ? -10.031 -20.694 -8.035 1.00 97.69 84 ALA A O 1
ATOM 624 N N . VAL A 1 85 ? -8.530 -21.485 -6.570 1.00 97.25 85 VAL A N 1
ATOM 625 C CA . VAL A 1 85 ? -7.372 -20.853 -7.226 1.00 97.25 85 VAL A CA 1
ATOM 626 C C . VAL A 1 85 ? -7.262 -21.293 -8.689 1.00 97.25 85 VAL A C 1
ATOM 628 O O . VAL A 1 85 ? -6.984 -20.462 -9.547 1.00 97.25 85 VAL A O 1
ATOM 631 N N . ALA A 1 86 ? -7.552 -22.564 -8.982 1.00 95.94 86 ALA A N 1
ATOM 632 C CA . ALA A 1 86 ? -7.530 -23.115 -10.338 1.00 95.94 86 ALA A CA 1
ATOM 633 C C . ALA A 1 86 ? -8.524 -22.436 -11.301 1.00 95.94 86 ALA A C 1
ATOM 635 O O . ALA A 1 86 ? -8.262 -22.381 -12.497 1.00 95.94 86 ALA A O 1
ATOM 636 N N . ASP A 1 87 ? -9.629 -21.885 -10.789 1.00 95.75 87 ASP A N 1
ATOM 637 C CA . ASP A 1 87 ? -10.615 -21.165 -11.605 1.00 95.75 87 ASP A CA 1
ATOM 638 C C . ASP A 1 87 ? -10.216 -19.695 -11.807 1.00 95.75 87 ASP A C 1
ATOM 640 O O . ASP A 1 87 ? -10.572 -19.058 -12.803 1.00 95.75 87 ASP A O 1
ATOM 644 N N . ALA A 1 88 ? -9.487 -19.133 -10.839 1.00 95.75 88 ALA A N 1
ATOM 645 C CA . ALA A 1 88 ? -9.059 -17.742 -10.852 1.00 95.75 88 ALA A CA 1
ATOM 646 C C . ALA A 1 88 ? -7.755 -17.522 -11.630 1.00 95.75 88 ALA A C 1
ATOM 648 O O . ALA A 1 88 ? -7.568 -16.429 -12.163 1.00 95.75 88 ALA A O 1
ATOM 649 N N . LEU A 1 89 ? -6.868 -18.519 -11.687 1.00 94.81 89 LEU A N 1
ATOM 650 C CA . LEU A 1 89 ? -5.555 -18.441 -12.324 1.00 94.81 89 LEU A CA 1
ATOM 651 C C . LEU A 1 89 ? -5.565 -19.123 -13.692 1.00 94.81 89 LEU A C 1
ATOM 653 O O . LEU A 1 89 ? -5.822 -20.315 -13.806 1.00 94.81 89 LEU A O 1
ATOM 657 N N . ASP A 1 90 ? -5.190 -18.378 -14.723 1.00 94.56 90 ASP A N 1
ATOM 658 C CA . ASP A 1 90 ? -5.073 -18.898 -16.078 1.00 94.56 90 ASP A CA 1
ATOM 659 C C . ASP A 1 90 ? -3.910 -18.243 -16.814 1.00 94.56 90 ASP A C 1
ATOM 661 O O . ASP A 1 90 ? -3.741 -17.025 -16.766 1.00 94.56 90 ASP A O 1
ATOM 665 N N . GLY A 1 91 ? -3.089 -19.051 -17.488 1.00 92.62 91 GLY A N 1
ATOM 666 C CA . GLY A 1 91 ? -1.959 -18.545 -18.273 1.00 92.62 91 GLY A CA 1
ATOM 667 C C . GLY A 1 91 ? -0.988 -17.661 -17.475 1.00 92.62 91 GLY A C 1
ATOM 668 O O . GLY A 1 91 ? -0.404 -16.736 -18.033 1.00 92.62 91 GLY A O 1
ATOM 669 N N . GLY A 1 92 ? -0.861 -17.893 -16.161 1.00 91.38 92 GLY A N 1
ATOM 670 C CA . GLY A 1 92 ? -0.036 -17.076 -15.262 1.00 91.38 92 GLY A CA 1
ATOM 671 C C . GLY A 1 92 ? -0.660 -15.737 -14.848 1.00 91.38 92 GLY A C 1
ATOM 672 O O . GLY A 1 92 ? 0.038 -14.886 -14.304 1.00 91.38 92 GLY A O 1
ATOM 673 N N . ARG A 1 93 ? -1.957 -15.523 -15.100 1.00 92.75 93 ARG A N 1
ATOM 674 C CA . ARG A 1 93 ? -2.689 -14.301 -14.742 1.00 92.75 93 ARG A CA 1
ATOM 675 C C . ARG A 1 93 ? -3.915 -14.623 -13.900 1.00 92.75 93 ARG A C 1
ATOM 677 O O . ARG A 1 93 ? -4.660 -15.554 -14.199 1.00 92.75 93 ARG A O 1
ATOM 684 N N . TYR A 1 94 ? -4.167 -13.805 -12.885 1.00 95.00 94 TYR A N 1
ATOM 685 C CA . TYR A 1 94 ? -5.417 -13.870 -12.138 1.00 95.00 94 TYR A CA 1
ATOM 686 C C . TYR A 1 94 ? -6.530 -13.159 -12.919 1.00 95.00 94 TYR A C 1
ATOM 688 O O . TYR A 1 94 ? -6.459 -11.960 -13.169 1.00 95.00 94 TYR A O 1
ATOM 696 N N . ARG A 1 95 ? -7.569 -13.899 -13.321 1.00 94.12 95 ARG A N 1
ATOM 697 C CA . ARG A 1 95 ? -8.743 -13.377 -14.048 1.00 94.12 95 ARG A CA 1
ATOM 698 C C . ARG A 1 95 ? -9.734 -12.655 -13.123 1.00 94.12 95 ARG A C 1
ATOM 700 O O . ARG A 1 95 ? -10.543 -11.844 -13.581 1.00 94.12 95 ARG A O 1
ATOM 707 N N . SER A 1 96 ? -9.669 -12.946 -11.825 1.00 94.81 96 SER A N 1
ATOM 708 C CA . SER A 1 96 ? -10.480 -12.357 -10.756 1.00 94.81 96 SER A CA 1
ATOM 709 C C . SER A 1 96 ? -9.601 -12.047 -9.541 1.00 94.81 96 SER A C 1
ATOM 711 O O . SER A 1 96 ? -8.489 -12.559 -9.450 1.00 94.81 96 SER A O 1
ATOM 713 N N . HIS A 1 97 ? -10.086 -11.219 -8.609 1.00 96.81 97 HIS A N 1
ATOM 714 C CA . HIS A 1 97 ? -9.387 -10.872 -7.355 1.00 96.81 97 HIS A CA 1
ATOM 715 C C . HIS A 1 97 ? -8.043 -10.130 -7.517 1.00 96.81 97 HIS A C 1
ATOM 717 O O . HIS A 1 97 ? -7.404 -9.823 -6.512 1.00 96.81 97 HIS A O 1
ATOM 723 N N . GLY A 1 98 ? -7.634 -9.823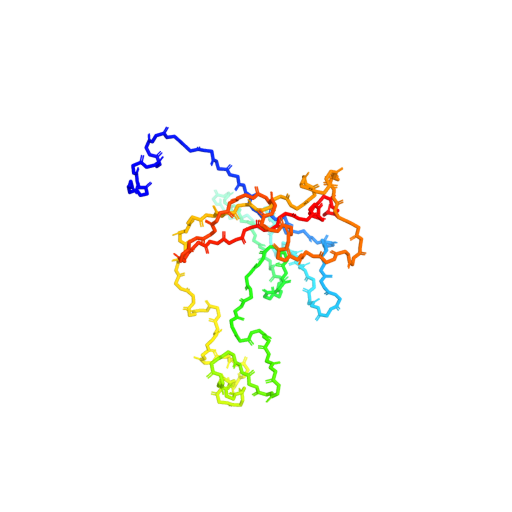 -8.752 1.00 96.00 98 GLY A N 1
ATOM 724 C CA . GLY A 1 98 ? -6.428 -9.067 -9.078 1.00 96.00 98 GLY A CA 1
ATOM 725 C C . GLY A 1 98 ? -6.517 -7.586 -8.710 1.00 96.00 98 GLY A C 1
ATOM 726 O O . GLY A 1 98 ? -7.603 -7.034 -8.512 1.00 96.00 98 GLY A O 1
ATOM 727 N N . ILE A 1 99 ? -5.352 -6.938 -8.618 1.00 95.81 99 ILE A N 1
ATOM 728 C CA . ILE A 1 99 ? -5.234 -5.519 -8.246 1.00 95.81 99 ILE A CA 1
ATOM 729 C C . ILE A 1 99 ? -5.936 -4.594 -9.251 1.00 95.81 99 ILE A C 1
ATOM 731 O O . ILE A 1 99 ? -6.455 -3.548 -8.879 1.00 95.81 99 ILE A O 1
ATOM 735 N N . ASP A 1 100 ? -6.044 -5.027 -10.508 1.00 93.88 100 ASP A N 1
ATOM 736 C CA . ASP A 1 100 ? -6.779 -4.374 -11.595 1.00 93.88 100 ASP A CA 1
ATOM 737 C C . ASP A 1 100 ? -8.288 -4.251 -11.326 1.00 93.88 100 ASP A C 1
ATOM 739 O O . ASP A 1 100 ? -8.986 -3.490 -11.995 1.00 93.88 100 ASP A O 1
ATOM 743 N N . ARG A 1 101 ? -8.810 -4.994 -10.342 1.00 94.00 101 ARG A N 1
ATOM 744 C CA . ARG A 1 101 ? -10.214 -4.935 -9.914 1.00 94.00 101 ARG A CA 1
ATOM 745 C C . ARG A 1 101 ? -10.465 -3.909 -8.815 1.00 94.00 101 ARG A C 1
ATOM 747 O O . ARG A 1 101 ? -11.625 -3.660 -8.488 1.00 94.00 101 ARG A O 1
ATOM 754 N N . VAL A 1 102 ? -9.414 -3.320 -8.244 1.00 94.38 102 VAL A N 1
ATOM 755 C CA . VAL A 1 102 ? -9.543 -2.268 -7.237 1.00 94.38 102 VAL A CA 1
ATOM 756 C C . VAL A 1 102 ? -9.820 -0.940 -7.953 1.00 94.38 102 VAL A C 1
ATOM 758 O O . VAL A 1 102 ? -8.982 -0.482 -8.729 1.00 94.38 102 VAL A O 1
ATOM 761 N N . PRO A 1 103 ? -10.985 -0.297 -7.738 1.00 94.38 103 PRO A N 1
ATOM 762 C CA . PRO A 1 103 ? -11.244 1.021 -8.308 1.00 94.38 103 PRO A CA 1
ATOM 763 C C . PRO A 1 103 ? -10.344 2.070 -7.639 1.00 94.38 103 PRO A C 1
ATOM 765 O O . PRO A 1 103 ? -9.879 1.834 -6.525 1.00 94.38 103 PRO A O 1
ATOM 768 N N . PRO A 1 104 ? -10.155 3.261 -8.233 1.00 93.69 104 PRO A N 1
ATOM 769 C CA . PRO A 1 104 ? -9.491 4.364 -7.545 1.00 93.69 104 PRO A CA 1
ATOM 770 C C . PRO A 1 104 ? -10.097 4.615 -6.155 1.00 93.69 104 PRO A C 1
ATOM 772 O O . PRO A 1 104 ? -11.320 4.705 -6.000 1.00 93.69 104 PRO A O 1
ATOM 775 N N . LEU A 1 105 ? -9.243 4.712 -5.134 1.00 92.00 105 LEU A N 1
ATOM 776 C CA . LEU A 1 105 ? -9.657 4.850 -3.740 1.00 92.00 105 LEU A CA 1
ATOM 777 C C . LEU A 1 105 ? -9.286 6.234 -3.212 1.00 92.00 105 LEU A C 1
ATOM 779 O O . LEU A 1 105 ? -8.115 6.565 -3.081 1.00 92.00 105 LEU A O 1
ATOM 783 N N . VAL A 1 106 ? -10.300 7.006 -2.827 1.00 92.62 106 VAL A N 1
ATOM 784 C CA . VAL A 1 106 ? -10.142 8.154 -1.930 1.00 92.62 106 VAL A CA 1
ATOM 785 C C . VAL A 1 106 ? -11.058 7.910 -0.747 1.00 92.62 106 VAL A C 1
ATOM 787 O O . VAL A 1 106 ? -12.281 7.880 -0.893 1.00 92.62 106 VAL A O 1
ATOM 790 N N . ARG A 1 107 ? -10.461 7.635 0.411 1.00 92.69 107 ARG A N 1
ATOM 791 C CA . ARG A 1 107 ? -11.163 7.190 1.617 1.00 92.69 107 ARG A CA 1
ATOM 792 C C . ARG A 1 107 ? -10.671 7.967 2.822 1.00 92.69 107 ARG A C 1
ATOM 794 O O . ARG A 1 107 ? -9.556 8.477 2.835 1.00 92.69 107 ARG A O 1
ATOM 801 N N . ARG A 1 108 ? -11.505 8.014 3.856 1.00 92.50 108 ARG A N 1
ATOM 802 C CA . ARG A 1 108 ? -11.076 8.484 5.167 1.00 92.50 108 ARG A CA 1
ATOM 803 C C . ARG A 1 108 ? -10.111 7.459 5.768 1.00 92.50 108 ARG A C 1
ATOM 805 O O . ARG A 1 108 ? -10.452 6.281 5.876 1.00 92.50 108 ARG A O 1
ATOM 812 N N . GLY A 1 109 ? -8.921 7.916 6.140 1.00 94.50 109 GLY A N 1
ATOM 813 C CA . GLY A 1 109 ? -7.966 7.144 6.929 1.00 94.50 109 GLY A CA 1
ATOM 814 C C . GLY A 1 109 ? -8.244 7.301 8.423 1.00 94.50 109 GLY A C 1
ATOM 815 O O . GLY A 1 109 ? -8.602 8.387 8.878 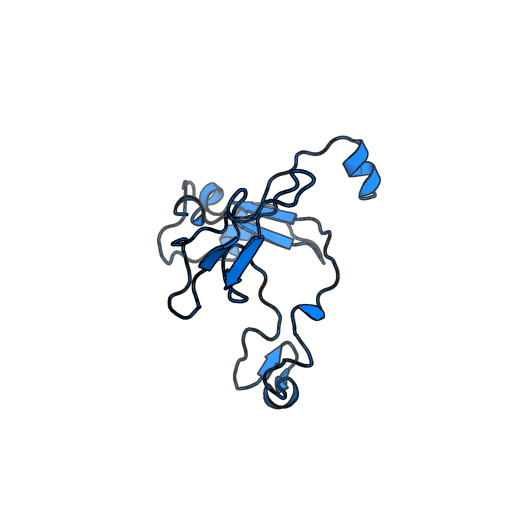1.00 94.50 109 GLY A O 1
ATOM 816 N N . VAL A 1 110 ? -8.080 6.225 9.188 1.00 96.62 110 VAL A N 1
ATOM 817 C CA . VAL A 1 110 ? -8.160 6.226 10.652 1.00 96.62 110 VAL A CA 1
ATOM 818 C C . VAL A 1 110 ? -6.846 5.683 11.195 1.00 96.62 110 VAL A C 1
ATOM 820 O O . VAL A 1 110 ? -6.547 4.505 11.013 1.00 96.62 110 VAL A O 1
ATOM 823 N N . LEU A 1 111 ? -6.053 6.550 11.825 1.00 97.06 111 LEU A N 1
ATOM 824 C CA . LEU A 1 111 ? -4.745 6.196 12.371 1.00 97.06 111 LEU A CA 1
ATOM 825 C C . LEU A 1 111 ? -4.872 5.616 13.784 1.00 97.06 111 LEU A C 1
ATOM 827 O O . LEU A 1 111 ? -5.433 6.247 14.677 1.00 97.06 111 LEU A O 1
ATOM 831 N N . PHE A 1 112 ? -4.289 4.438 13.981 1.00 98.06 112 PHE A N 1
ATOM 832 C CA . PHE A 1 112 ? -4.112 3.776 15.266 1.00 98.06 112 PHE A CA 1
ATOM 833 C C . PHE A 1 112 ? -2.628 3.814 15.635 1.00 98.06 112 PHE A C 1
ATOM 835 O O . PHE A 1 112 ? -1.822 3.073 15.066 1.00 98.06 112 PHE A O 1
ATOM 842 N N . ASP A 1 113 ? -2.261 4.691 16.571 1.00 97.88 113 ASP A N 1
ATOM 843 C CA . ASP A 1 113 ? -0.900 4.764 17.107 1.00 97.88 113 ASP A CA 1
ATOM 844 C C . ASP A 1 113 ? -0.731 3.788 18.280 1.00 97.88 113 ASP A C 1
ATOM 846 O O . ASP A 1 113 ? -1.005 4.106 19.440 1.00 97.88 113 ASP A O 1
ATOM 850 N N . VAL A 1 114 ? -0.316 2.559 17.957 1.00 98.25 114 VAL A N 1
ATOM 851 C CA . VAL A 1 114 ? -0.179 1.476 18.941 1.00 98.25 114 VAL A CA 1
ATOM 852 C C . VAL A 1 114 ? 0.966 1.733 19.932 1.00 98.25 114 VAL A C 1
ATOM 854 O O . VAL A 1 114 ? 0.738 1.575 21.134 1.00 98.25 114 VAL A O 1
ATOM 857 N N . PRO A 1 115 ? 2.176 2.162 19.508 1.00 98.12 115 PRO A N 1
ATOM 858 C CA . PRO A 1 115 ? 3.227 2.526 20.451 1.00 98.12 115 PRO A CA 1
ATOM 859 C C . PRO A 1 115 ? 2.783 3.588 21.459 1.00 98.12 115 PRO A C 1
ATOM 861 O O . PRO A 1 115 ? 3.050 3.431 22.649 1.00 98.12 115 PRO A O 1
ATOM 864 N N . GLN A 1 116 ? 2.042 4.615 21.022 1.00 97.62 116 GLN A N 1
ATOM 865 C CA . GLN A 1 116 ? 1.588 5.686 21.912 1.00 97.62 116 GLN A CA 1
ATOM 866 C C . GLN A 1 116 ? 0.743 5.155 23.080 1.00 97.62 116 GLN A C 1
ATOM 868 O O . GLN A 1 116 ? 1.012 5.494 24.233 1.00 97.62 116 GLN A O 1
ATOM 873 N N . VAL A 1 117 ? -0.238 4.285 22.819 1.00 97.44 117 VAL A N 1
ATOM 874 C CA . VAL A 1 117 ? -1.106 3.727 23.879 1.00 97.44 117 VAL A CA 1
ATOM 875 C C . VAL A 1 117 ? -0.413 2.689 24.759 1.00 97.44 117 VAL A C 1
ATOM 877 O O . VAL A 1 117 ? -0.892 2.387 25.852 1.00 97.44 117 VAL A O 1
ATOM 880 N N . ARG A 1 118 ? 0.718 2.148 24.298 1.00 97.31 118 ARG A N 1
ATOM 881 C CA . ARG A 1 118 ? 1.597 1.271 25.080 1.00 97.31 118 ARG A CA 1
ATOM 882 C C . ARG A 1 118 ? 2.711 2.038 25.806 1.00 97.31 118 ARG A C 1
ATOM 884 O O . ARG A 1 118 ? 3.491 1.417 26.519 1.00 97.31 118 ARG A O 1
ATOM 891 N N . GLY A 1 119 ? 2.785 3.365 25.662 1.00 97.25 119 GLY A N 1
ATOM 892 C CA . GLY A 1 119 ? 3.833 4.188 26.275 1.00 97.25 119 GLY A CA 1
ATOM 893 C C . GLY A 1 119 ? 5.227 3.964 25.677 1.00 97.25 119 GLY A C 1
ATOM 894 O O . GLY A 1 119 ? 6.225 4.167 26.362 1.00 97.25 119 GLY A O 1
ATOM 895 N N . ALA A 1 120 ? 5.302 3.533 24.416 1.00 97.25 120 ALA A N 1
ATOM 896 C CA . ALA A 1 120 ? 6.536 3.216 23.706 1.00 97.25 120 ALA A CA 1
ATOM 897 C C . ALA A 1 120 ? 6.729 4.109 22.467 1.00 97.25 120 ALA A C 1
ATOM 899 O O . ALA A 1 120 ? 5.780 4.660 21.910 1.00 97.25 120 ALA A O 1
ATOM 900 N N . GLY A 1 121 ? 7.970 4.225 21.985 1.00 97.19 121 GLY A N 1
ATOM 901 C CA . GLY A 1 121 ? 8.262 4.896 20.708 1.00 97.19 121 GLY A CA 1
ATOM 902 C C . GLY A 1 121 ? 7.993 4.018 19.476 1.00 97.19 121 GLY A C 1
ATOM 903 O O . GLY A 1 121 ? 7.673 4.538 18.400 1.00 97.19 121 GLY A O 1
ATOM 904 N N . ARG A 1 122 ? 8.115 2.695 19.650 1.00 98.25 122 ARG A N 1
ATOM 905 C CA . ARG A 1 122 ? 8.018 1.631 18.640 1.00 98.25 122 ARG A CA 1
ATOM 906 C C . ARG A 1 122 ? 7.758 0.288 19.339 1.00 98.25 122 ARG A C 1
ATOM 908 O O . ARG A 1 122 ? 8.101 0.155 20.510 1.00 98.25 122 ARG A O 1
ATOM 915 N N . LEU A 1 123 ? 7.159 -0.671 18.635 1.00 98.25 123 LEU A N 1
ATOM 916 C CA . LEU A 1 123 ? 6.951 -2.038 19.131 1.00 98.25 123 LEU A CA 1
ATOM 917 C C . LEU A 1 123 ? 8.197 -2.916 18.971 1.00 98.25 123 LEU A C 1
ATOM 919 O O . LEU A 1 123 ? 8.937 -2.770 17.994 1.00 98.25 123 LEU A O 1
ATOM 923 N N . ASP A 1 124 ? 8.376 -3.867 19.885 1.00 97.50 124 ASP A N 1
ATOM 924 C CA . ASP A 1 124 ? 9.446 -4.863 19.807 1.00 97.50 124 ASP A CA 1
ATOM 925 C C . ASP A 1 124 ? 9.219 -5.870 18.655 1.00 97.50 124 ASP A C 1
ATOM 927 O O . ASP A 1 124 ? 8.092 -6.050 18.180 1.00 97.50 124 ASP A O 1
ATOM 931 N N . PRO A 1 125 ? 10.274 -6.551 18.166 1.00 96.62 125 PRO A N 1
ATOM 932 C CA . PRO A 1 125 ? 10.136 -7.596 17.153 1.00 96.62 125 PRO A CA 1
ATOM 933 C C . PRO A 1 125 ? 9.181 -8.712 17.569 1.00 96.62 125 PRO A C 1
ATOM 935 O O . PRO A 1 125 ? 9.328 -9.317 18.626 1.00 96.62 125 PRO A O 1
ATOM 938 N N . GLY A 1 126 ? 8.218 -9.007 16.693 1.00 95.62 126 GLY A N 1
ATOM 939 C CA . GLY A 1 126 ? 7.223 -10.057 16.912 1.00 95.62 126 GLY A CA 1
ATOM 940 C C . GLY A 1 126 ? 6.109 -9.694 17.897 1.00 95.62 126 GLY A C 1
ATOM 941 O O . GLY A 1 126 ? 5.244 -10.532 18.134 1.00 95.62 126 GLY A O 1
ATOM 942 N N . ASP A 1 127 ? 6.097 -8.475 18.443 1.00 96.56 127 ASP A N 1
ATOM 943 C CA . ASP A 1 127 ? 5.048 -8.013 19.350 1.00 96.56 127 ASP A CA 1
ATOM 944 C C . ASP A 1 127 ? 3.719 -7.809 18.586 1.00 96.56 127 ASP A C 1
ATOM 946 O O . ASP A 1 127 ? 3.638 -6.949 17.698 1.00 96.56 127 ASP A O 1
ATOM 950 N N . PRO A 1 128 ? 2.670 -8.609 18.862 1.00 96.88 128 PRO A N 1
ATOM 951 C CA . PRO A 1 128 ? 1.438 -8.567 18.090 1.00 96.88 128 PRO A CA 1
ATOM 952 C C . PRO A 1 128 ? 0.586 -7.341 18.436 1.00 96.88 128 PRO A C 1
ATOM 954 O O . PRO A 1 128 ? 0.408 -6.978 19.601 1.00 96.88 128 PRO A O 1
ATOM 957 N N . VAL A 1 129 ? -0.036 -6.752 17.412 1.00 97.69 129 VAL A N 1
ATOM 958 C CA . VAL A 1 129 ? -1.098 -5.749 17.575 1.00 97.69 129 VAL A CA 1
ATOM 959 C C . VAL A 1 129 ? -2.441 -6.463 17.699 1.00 97.69 129 VAL A C 1
ATOM 961 O O . VAL A 1 129 ? -2.856 -7.179 16.788 1.00 97.69 129 VAL A O 1
ATOM 964 N N . GLY A 1 130 ? -3.132 -6.267 18.820 1.00 96.00 130 GLY A N 1
ATOM 965 C CA . GLY A 1 130 ? -4.431 -6.871 19.098 1.00 96.00 130 GLY A CA 1
ATOM 966 C C . GLY A 1 130 ? -5.583 -5.867 19.099 1.00 96.00 130 GLY A C 1
ATOM 967 O O . GLY A 1 130 ? -5.401 -4.652 19.123 1.00 96.00 130 GLY A O 1
ATOM 968 N N . VAL A 1 131 ? -6.813 -6.387 19.161 1.00 95.12 131 VAL A N 1
ATOM 969 C CA . VAL A 1 131 ? -8.046 -5.576 19.249 1.00 95.12 131 VAL A CA 1
ATOM 970 C C . VAL A 1 131 ? -8.032 -4.633 20.458 1.00 95.12 131 VAL A C 1
ATOM 972 O O . VAL A 1 131 ? -8.549 -3.517 20.384 1.00 95.12 131 VAL A O 1
ATOM 975 N N . VAL A 1 132 ? -7.419 -5.060 21.568 1.00 95.69 132 VAL A N 1
ATOM 976 C CA . VAL A 1 132 ? -7.298 -4.244 22.784 1.00 95.69 132 VAL A CA 1
ATOM 977 C C . VAL A 1 132 ? -6.498 -2.966 22.535 1.00 95.69 132 VAL A C 1
ATOM 979 O O . VAL A 1 132 ? -6.865 -1.915 23.053 1.00 95.69 132 VAL A O 1
ATOM 982 N N . ASP A 1 133 ? -5.459 -3.027 21.703 1.00 96.31 133 ASP A N 1
ATOM 983 C CA . ASP A 1 133 ? -4.640 -1.864 21.369 1.00 96.31 133 ASP A CA 1
ATOM 984 C C . ASP A 1 133 ? -5.426 -0.872 20.526 1.00 96.31 133 ASP A C 1
ATOM 986 O O . ASP A 1 133 ? -5.495 0.309 20.858 1.00 96.31 133 ASP A O 1
ATOM 990 N N . LEU A 1 134 ? -6.097 -1.374 19.485 1.00 95.69 134 LEU A N 1
ATOM 991 C CA . LEU A 1 134 ? -6.896 -0.547 18.583 1.00 95.69 134 LEU A CA 1
ATOM 992 C C . LEU A 1 134 ? -8.032 0.157 19.335 1.00 95.69 134 LEU A C 1
ATOM 994 O O . LEU A 1 134 ? -8.295 1.335 19.109 1.00 95.69 134 LEU A O 1
ATOM 998 N N . THR A 1 135 ? -8.658 -0.547 20.281 1.00 95.25 135 THR A N 1
ATOM 999 C CA . THR A 1 135 ? -9.714 0.018 21.131 1.00 95.25 135 THR A CA 1
ATOM 1000 C C . THR A 1 135 ? -9.170 1.108 22.060 1.00 95.25 135 THR A C 1
ATOM 1002 O O . THR A 1 135 ? -9.835 2.119 22.273 1.00 95.25 135 THR A O 1
ATOM 1005 N N . ARG A 1 136 ? -7.950 0.941 22.593 1.00 96.69 136 ARG A N 1
ATOM 1006 C CA . ARG A 1 136 ? -7.294 1.938 23.458 1.00 96.69 136 ARG A CA 1
ATOM 1007 C C . ARG A 1 13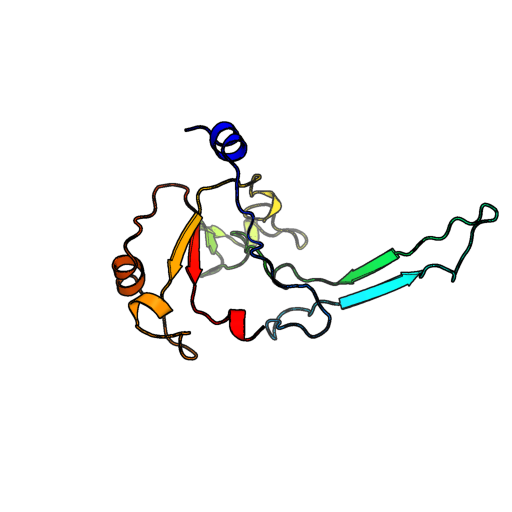6 ? -6.879 3.203 22.715 1.00 96.69 136 ARG A C 1
ATOM 1009 O O . ARG A 1 136 ? -6.823 4.251 23.349 1.00 96.69 136 ARG A O 1
ATOM 1016 N N . CYS A 1 137 ? -6.607 3.133 21.410 1.00 95.81 137 CYS A N 1
ATOM 1017 C CA . CYS A 1 137 ? -6.296 4.326 20.616 1.00 95.81 137 CYS A CA 1
ATOM 1018 C C . CYS A 1 137 ? -7.462 5.320 20.608 1.00 95.81 137 CYS A C 1
ATOM 1020 O O . CYS A 1 137 ? -7.221 6.523 20.587 1.00 95.81 137 CYS A O 1
ATOM 1022 N N . GLY A 1 138 ? -8.710 4.835 20.641 1.00 91.00 138 GLY A N 1
ATOM 1023 C CA . GLY A 1 138 ? -9.917 5.662 20.727 1.00 91.00 138 GLY A CA 1
ATOM 1024 C C . GLY A 1 138 ? -10.711 5.831 19.422 1.00 91.00 138 GLY A C 1
ATOM 1025 O O . GLY A 1 138 ? -11.942 5.817 19.498 1.00 91.00 138 GLY A O 1
ATOM 1026 N N . PRO A 1 139 ? -10.098 5.963 18.225 1.00 92.38 139 PRO A N 1
ATOM 1027 C CA . PRO A 1 139 ? -10.858 6.046 16.987 1.00 92.38 139 PRO A CA 1
ATOM 1028 C C . PRO A 1 139 ? -11.724 4.811 16.731 1.00 92.38 139 PRO A C 1
ATOM 1030 O O . PRO A 1 139 ? -11.269 3.674 16.843 1.00 92.38 139 PRO A O 1
ATOM 1033 N N . VAL A 1 140 ? -12.967 5.045 16.306 1.00 91.31 140 VAL A N 1
ATOM 1034 C CA . VAL A 1 140 ? -13.880 3.989 15.856 1.00 91.31 140 VAL A CA 1
ATOM 1035 C C . VAL A 1 140 ? -13.971 4.047 14.328 1.00 91.31 140 VAL A C 1
ATOM 1037 O O . VAL A 1 140 ? -14.485 5.035 13.789 1.00 91.31 140 VAL A O 1
ATOM 1040 N N . PRO A 1 141 ? -13.471 3.026 13.609 1.00 93.69 141 PRO A N 1
ATOM 1041 C CA . PRO A 1 141 ? -13.571 2.987 12.162 1.00 93.69 141 PRO A CA 1
ATOM 1042 C C . PRO A 1 141 ? -15.022 2.723 11.746 1.00 93.69 141 PRO A C 1
ATOM 1044 O O . PRO A 1 141 ? -15.740 1.919 12.338 1.00 93.69 141 PRO A O 1
ATOM 1047 N N . GLY A 1 142 ? -15.455 3.423 10.708 1.00 94.25 142 GLY A N 1
ATOM 1048 C CA . GLY A 1 142 ? -16.728 3.242 10.033 1.00 94.25 142 GLY A CA 1
ATOM 1049 C C . GLY A 1 142 ? -16.591 2.390 8.773 1.00 94.25 142 GLY A C 1
ATOM 1050 O O . GLY A 1 142 ? -15.499 2.086 8.287 1.00 94.25 142 GLY A O 1
ATOM 1051 N N . ARG A 1 143 ? -17.737 2.010 8.198 1.00 95.38 143 ARG A N 1
ATOM 1052 C CA . ARG A 1 143 ? -17.776 1.265 6.934 1.00 95.38 143 ARG A CA 1
ATOM 1053 C C . ARG A 1 143 ? -17.065 2.054 5.829 1.00 95.38 143 ARG A C 1
ATOM 1055 O O . ARG A 1 143 ? -17.499 3.140 5.461 1.00 95.38 143 ARG A O 1
ATOM 1062 N N . GLY A 1 144 ? -16.048 1.433 5.232 1.00 93.50 144 GLY A N 1
ATOM 1063 C CA . GLY A 1 144 ? -15.326 1.972 4.080 1.00 93.50 144 GLY A CA 1
ATOM 1064 C C . GLY A 1 144 ? -14.145 2.881 4.417 1.00 93.50 144 GLY A C 1
ATOM 1065 O O . GLY A 1 144 ? -13.543 3.3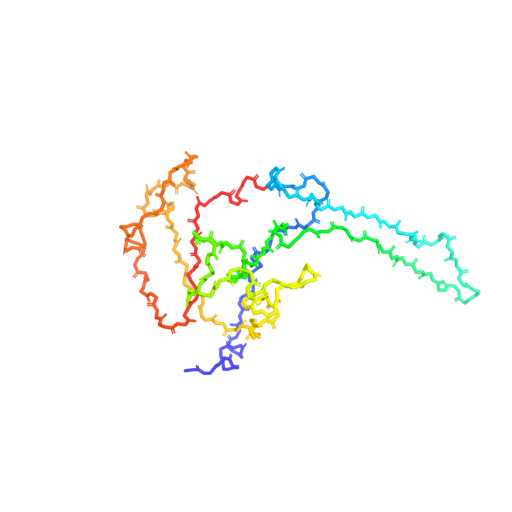97 3.475 1.00 93.50 144 GLY A O 1
ATOM 1066 N N . ASP A 1 145 ? -13.825 3.065 5.699 1.00 95.69 145 ASP A N 1
ATOM 1067 C CA . ASP A 1 145 ? -12.568 3.682 6.121 1.00 95.69 145 ASP A CA 1
ATOM 1068 C C . ASP A 1 145 ? -11.374 2.755 5.874 1.00 95.69 145 ASP A C 1
ATOM 1070 O O . ASP A 1 145 ? -11.518 1.533 5.787 1.00 95.69 145 ASP A O 1
ATOM 1074 N N . VAL A 1 146 ? -10.184 3.350 5.829 1.00 96.50 146 VAL A N 1
ATOM 1075 C CA . VAL A 1 146 ? -8.906 2.636 5.811 1.00 96.50 146 VAL A CA 1
ATOM 1076 C C . VAL A 1 146 ? -8.263 2.756 7.189 1.00 96.50 146 VAL A C 1
ATOM 1078 O O . VAL A 1 146 ? -7.948 3.858 7.635 1.00 96.50 146 VAL A O 1
ATOM 1081 N N . ALA A 1 147 ? -8.071 1.630 7.874 1.00 96.06 147 ALA A N 1
ATOM 1082 C CA . ALA A 1 147 ? -7.321 1.596 9.124 1.00 96.06 147 ALA A CA 1
ATOM 1083 C C . ALA A 1 147 ? -5.816 1.674 8.827 1.00 96.06 147 ALA A C 1
ATOM 1085 O O . ALA A 1 147 ? -5.276 0.827 8.121 1.00 96.06 147 ALA A O 1
ATOM 1086 N N . LEU A 1 148 ? -5.146 2.681 9.380 1.00 97.38 148 LEU A N 1
ATOM 1087 C CA . LEU A 1 148 ? -3.700 2.856 9.309 1.00 97.38 148 LEU A CA 1
ATOM 1088 C C . LEU A 1 148 ? -3.125 2.486 10.675 1.00 97.38 148 LEU A C 1
ATOM 1090 O O . LEU A 1 148 ? -3.418 3.151 11.663 1.00 97.38 148 LEU A O 1
ATOM 1094 N N . ILE A 1 149 ? -2.342 1.413 10.759 1.00 97.56 149 ILE A N 1
ATOM 1095 C CA . ILE A 1 149 ? -1.803 0.921 12.033 1.00 97.56 149 ILE A CA 1
ATOM 1096 C C . ILE A 1 149 ? -0.325 1.292 12.111 1.00 97.56 149 ILE A C 1
ATOM 1098 O O . ILE A 1 149 ? 0.507 0.720 11.408 1.00 97.56 149 ILE A O 1
ATOM 1102 N N . ARG A 1 150 ? 0.018 2.242 12.985 1.00 97.75 150 ARG A N 1
ATOM 1103 C CA . ARG A 1 150 ? 1.413 2.593 13.256 1.00 97.75 150 ARG A CA 1
ATOM 1104 C C . ARG A 1 150 ? 1.979 1.621 14.285 1.00 97.75 150 ARG A C 1
ATOM 1106 O O . ARG A 1 150 ? 1.501 1.559 15.411 1.00 97.75 150 ARG A O 1
ATOM 1113 N N . THR A 1 151 ? 3.047 0.922 13.911 1.00 97.94 151 THR A N 1
ATOM 1114 C CA . THR A 1 151 ? 3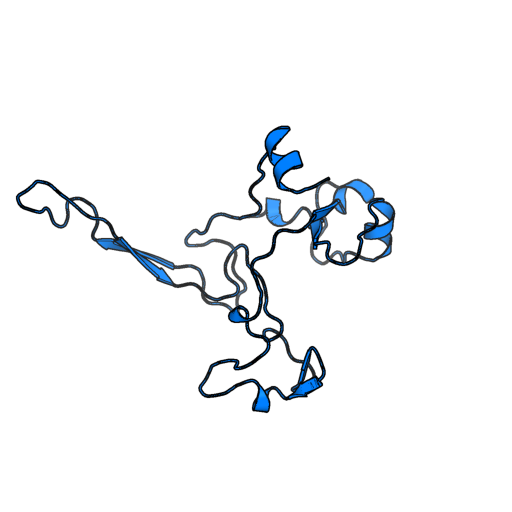.851 0.066 14.809 1.00 97.94 151 THR A CA 1
ATOM 1115 C C . THR A 1 151 ? 5.199 0.698 15.175 1.00 97.94 151 THR A C 1
ATOM 1117 O O . THR A 1 151 ? 5.905 0.221 16.060 1.00 97.94 151 THR A O 1
ATOM 1120 N N . GLY A 1 152 ? 5.585 1.770 14.475 1.00 97.12 152 GLY A N 1
ATOM 1121 C CA . GLY A 1 152 ? 6.901 2.405 14.572 1.00 97.12 152 GLY A CA 1
ATOM 1122 C C . GLY A 1 152 ? 8.001 1.721 13.748 1.00 97.12 152 GLY A C 1
ATOM 1123 O O . GLY A 1 152 ? 9.091 2.269 13.656 1.00 97.12 152 GLY A O 1
ATOM 1124 N N . TRP A 1 153 ? 7.738 0.577 13.104 1.00 96.12 153 TRP A N 1
ATOM 1125 C CA . TRP A 1 153 ? 8.759 -0.178 12.357 1.00 96.12 153 TRP A CA 1
ATOM 1126 C C . TRP A 1 153 ? 9.318 0.541 11.130 1.00 96.12 153 TRP A C 1
ATOM 1128 O O . TRP A 1 153 ? 10.477 0.337 10.789 1.00 96.12 153 TRP A O 1
ATOM 1138 N N . ALA A 1 154 ? 8.548 1.448 10.528 1.00 93.94 154 ALA A N 1
ATOM 1139 C CA . ALA A 1 154 ? 9.020 2.299 9.434 1.00 93.94 154 ALA A CA 1
ATOM 1140 C C . ALA A 1 154 ? 10.234 3.181 9.812 1.00 93.94 154 ALA A C 1
ATOM 1142 O O . ALA A 1 154 ? 10.903 3.692 8.928 1.00 93.94 154 ALA A O 1
ATOM 1143 N N . GLN A 1 155 ? 10.545 3.341 11.105 1.00 94.56 155 GLN A N 1
ATOM 1144 C CA . GLN A 1 155 ? 11.752 4.030 11.589 1.00 94.56 155 GLN A CA 1
ATOM 1145 C C . GLN A 1 155 ? 13.050 3.238 11.355 1.00 94.56 155 GLN A C 1
ATOM 1147 O O . GLN A 1 155 ? 14.129 3.773 11.590 1.00 94.56 155 GLN A O 1
ATOM 1152 N N . HIS A 1 156 ? 12.945 1.959 10.981 1.00 92.00 156 HIS A N 1
ATOM 1153 C CA . HIS A 1 156 ? 14.070 1.096 10.613 1.00 92.00 156 HIS A CA 1
ATOM 1154 C C . HIS A 1 156 ? 14.274 0.987 9.101 1.00 92.00 156 HIS A C 1
ATOM 1156 O O . HIS A 1 156 ? 15.050 0.132 8.678 1.00 92.00 156 HIS A O 1
ATOM 1162 N N . TRP A 1 157 ? 13.538 1.781 8.317 1.00 87.00 157 TRP A N 1
ATOM 1163 C CA . TRP A 1 157 ? 13.771 1.871 6.883 1.00 87.00 157 TRP A CA 1
ATOM 1164 C C . TRP A 1 157 ? 15.195 2.344 6.598 1.00 87.00 157 TRP A C 1
ATOM 1166 O O . TRP A 1 157 ? 15.633 3.302 7.281 1.00 87.00 157 TRP A O 1
#

Sequence (157 aa):
MRLLDLLAEGIEVIDLAQPLEVGMPTSPTHPGFQFALRERHGDVARSDGMTGSHEMLVLGGHVGTHMDALCHVAVDGRLYGGTAVADALDGGRYRSHGIDRVPPLVRRGVLFDVPQVRGAGRLDPGDPVGVVDLTRCGPVPGRGDVALIRTGWAQHW

Radius of gyration: 21.28 Å; chains: 1; bounding box: 44×49×60 Å